Protein AF-A0A497PM17-F1 (afdb_monomer)

Secondary structure (DSSP, 8-state):
--HHHHHHHHHHHHHHHHHHHHHHHHHHHHHHTT--SSS-HHHHHHHHHHHHHHHHHHHHHHHHHHH--

Mean predicted aligned error: 3.29 Å

Foldseek 3Di:
DPVVVLVVQLVVLVVLLVVLVVLLVVLVVQLVVCHPVPDHSVVSVVVNVVSVVVSVVSVVVNVVSVPPD

Radius of gyration: 15.41 Å; Cα contacts (8 Å, |Δi|>4): 41; chains: 1; bounding box: 36×19×40 Å

Nearest PDB structures (foldseek):
  6x94-assembly1_A  TM=8.725E-01  e=3.660E+00  Methanosarcina mazei Go1
  3lsq-assembly1_A  TM=8.811E-01  e=4.160E+00  Trypanosoma brucei
  1cxz-assembly1_B  TM=8.892E-01  e=5.373E+00  Homo sapiens
  6yo0-assembly1_g1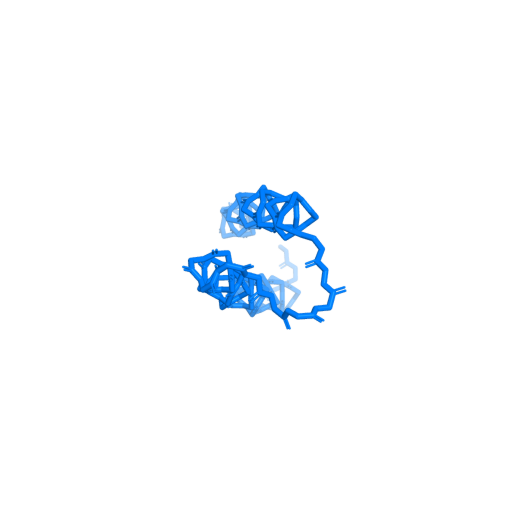  TM=9.023E-01  e=9.560E+00  Tetrahymena thermophila

Sequence (69 aa):
MDLEIKERASNKAFSKILTLERDIRGLSNDIKKGGDGRLSLDLLQACLDSTKAELKTWKYITKLIEANE

Solvent-accessible surface area (backbone atoms only — not comparable to full-atom values): 3840 Å² total; per-residue (Å²): 110,65,64,67,58,50,52,54,48,52,55,49,45,52,56,51,48,55,49,38,57,50,48,45,53,49,43,54,48,28,52,73,68,76,31,77,87,81,57,57,55,68,58,46,49,51,51,37,52,51,44,52,52,50,40,53,51,48,57,48,50,47,52,53,58,71,71,58,111

pLDDT: mean 95.17, std 7.11, range [58.22, 98.81]

Structure (mmCIF, N/CA/C/O backbone):
data_AF-A0A497PM17-F1
#
_entry.id   AF-A0A497PM17-F1
#
loop_
_atom_site.group_PDB
_atom_site.id
_atom_site.type_symbol
_atom_site.label_atom_id
_atom_site.label_alt_id
_atom_site.label_comp_id
_atom_site.label_asym_id
_atom_site.label_entity_id
_atom_site.label_seq_id
_atom_site.pdbx_PDB_ins_code
_atom_site.Cartn_x
_atom_site.Cartn_y
_atom_site.Cartn_z
_atom_site.occupancy
_atom_site.B_iso_or_equiv
_atom_site.auth_seq_id
_atom_site.auth_comp_id
_atom_site.auth_asym_id
_atom_site.auth_atom_id
_atom_site.pdbx_PDB_model_num
ATOM 1 N N . MET A 1 1 ? -16.887 -5.961 20.689 1.00 61.09 1 MET A N 1
ATOM 2 C CA . MET A 1 1 ? -15.720 -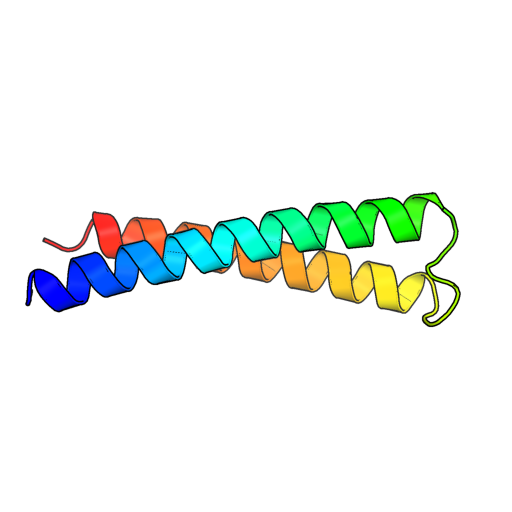6.536 19.979 1.00 61.09 1 MET A CA 1
ATOM 3 C C . MET A 1 1 ? -14.627 -6.855 20.998 1.00 61.09 1 MET A C 1
ATOM 5 O O . MET A 1 1 ? -14.594 -6.183 22.020 1.00 61.09 1 MET A O 1
ATOM 9 N N . ASP A 1 2 ? -13.777 -7.866 20.789 1.00 84.62 2 ASP A N 1
ATOM 10 C CA . ASP A 1 2 ? -12.594 -8.048 21.649 1.00 84.62 2 ASP A CA 1
ATOM 11 C C . ASP A 1 2 ? -11.675 -6.827 21.461 1.00 84.62 2 ASP A C 1
ATOM 13 O O . ASP A 1 2 ? -11.178 -6.582 20.356 1.00 84.62 2 ASP A O 1
ATOM 17 N N . LEU A 1 3 ? -11.543 -6.011 22.513 1.00 88.31 3 LEU A N 1
ATOM 18 C CA . LEU A 1 3 ? -10.807 -4.744 22.485 1.00 88.31 3 LEU A CA 1
ATOM 19 C C . LEU A 1 3 ? -9.347 -4.958 22.071 1.00 88.31 3 LEU A C 1
ATOM 21 O O . LEU A 1 3 ? -8.805 -4.142 21.325 1.00 88.31 3 LEU A O 1
ATOM 25 N N . GLU A 1 4 ? -8.746 -6.085 22.462 1.00 94.06 4 GLU A N 1
ATOM 26 C CA . GLU A 1 4 ? -7.378 -6.431 22.078 1.00 94.06 4 GLU A CA 1
ATOM 27 C C . GLU A 1 4 ? -7.282 -6.671 20.565 1.00 94.06 4 GLU A C 1
ATOM 29 O O . GLU A 1 4 ? -6.359 -6.201 19.894 1.00 94.06 4 GLU A O 1
ATOM 34 N N . ILE A 1 5 ? -8.269 -7.360 19.985 1.00 93.75 5 ILE A N 1
ATOM 35 C CA . ILE A 1 5 ? -8.312 -7.614 18.541 1.00 93.75 5 ILE A CA 1
ATOM 36 C C . ILE A 1 5 ? -8.485 -6.302 17.767 1.00 93.75 5 ILE A C 1
ATOM 38 O O . ILE A 1 5 ? -7.811 -6.119 16.748 1.00 93.75 5 ILE A O 1
ATOM 42 N N . LYS A 1 6 ? -9.335 -5.380 18.245 1.00 93.38 6 LYS A N 1
ATOM 43 C CA . LYS A 1 6 ? -9.515 -4.057 17.620 1.00 93.38 6 LYS A CA 1
ATOM 44 C C . LYS A 1 6 ? -8.211 -3.264 17.629 1.00 93.38 6 LYS A C 1
ATOM 46 O O . LYS A 1 6 ? -7.769 -2.827 16.570 1.00 93.38 6 LYS A O 1
ATOM 51 N N . GLU A 1 7 ? -7.557 -3.149 18.782 1.00 95.44 7 GLU A N 1
ATOM 52 C CA . GLU A 1 7 ? -6.293 -2.416 18.911 1.00 95.44 7 GLU A CA 1
ATOM 53 C C . GLU A 1 7 ? -5.202 -3.007 18.004 1.00 95.44 7 GLU A C 1
ATOM 55 O O . GLU A 1 7 ? -4.519 -2.293 17.263 1.00 95.44 7 GLU A O 1
ATOM 60 N N . ARG A 1 8 ? -5.077 -4.339 17.980 1.00 96.44 8 ARG A N 1
ATOM 61 C CA . ARG A 1 8 ? -4.141 -5.033 17.084 1.00 96.44 8 ARG A CA 1
ATOM 62 C C . ARG A 1 8 ? -4.463 -4.773 15.612 1.00 96.44 8 ARG A C 1
ATOM 64 O O . ARG A 1 8 ? -3.534 -4.624 14.814 1.00 96.44 8 ARG A O 1
ATOM 71 N N . ALA A 1 9 ? -5.739 -4.720 15.236 1.00 96.38 9 ALA A N 1
ATOM 72 C CA . ALA A 1 9 ? -6.159 -4.399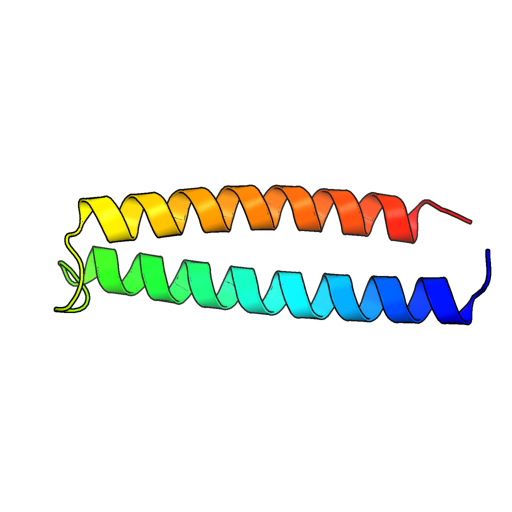 13.875 1.00 96.38 9 ALA A CA 1
ATOM 73 C C . ALA A 1 9 ? -5.815 -2.947 13.500 1.00 96.38 9 ALA A C 1
ATOM 75 O O . ALA A 1 9 ? -5.210 -2.737 12.445 1.00 96.38 9 ALA A O 1
ATOM 76 N N . SER A 1 10 ? -6.103 -1.972 14.370 1.00 96.44 10 SER A N 1
ATOM 77 C CA . SER A 1 10 ? -5.745 -0.560 14.164 1.00 96.44 10 SER A CA 1
ATOM 78 C C . SER A 1 10 ? -4.232 -0.382 14.006 1.00 96.44 10 SER A C 1
ATOM 80 O O . SER A 1 10 ? -3.782 0.225 13.032 1.00 96.44 10 SER A O 1
ATOM 82 N N . ASN A 1 11 ? -3.428 -1.005 14.874 1.00 97.88 11 ASN A N 1
ATOM 83 C CA . ASN A 1 11 ? -1.963 -0.951 14.803 1.00 97.88 11 ASN A CA 1
ATOM 84 C C . ASN A 1 11 ? -1.414 -1.536 13.490 1.00 97.88 11 ASN A C 1
ATOM 86 O O . ASN A 1 11 ? -0.516 -0.964 12.863 1.00 97.88 11 ASN A O 1
ATOM 90 N N . LYS A 1 12 ? -1.976 -2.660 13.027 1.00 97.94 12 LYS A N 1
ATOM 91 C CA . LYS A 1 12 ? -1.602 -3.264 11.738 1.00 97.94 12 LYS A CA 1
ATOM 92 C C . LYS A 1 12 ? -1.977 -2.373 10.558 1.00 97.94 12 LYS A C 1
ATOM 94 O O . LYS A 1 12 ? -1.155 -2.184 9.661 1.00 97.94 12 LYS A O 1
ATOM 99 N N . ALA A 1 13 ? -3.188 -1.819 10.562 1.00 98.25 13 ALA A N 1
ATOM 100 C CA . ALA A 1 13 ? -3.652 -0.933 9.503 1.00 98.25 13 ALA A CA 1
ATOM 101 C C . ALA A 1 13 ? -2.782 0.332 9.419 1.00 98.25 13 ALA A C 1
ATOM 103 O O . ALA A 1 13 ? -2.342 0.705 8.331 1.00 98.25 13 ALA A O 1
ATOM 104 N N . PHE A 1 14 ? -2.442 0.928 10.565 1.00 97.88 14 PHE A N 1
ATOM 105 C CA . PHE A 1 14 ? -1.531 2.068 10.647 1.00 97.88 14 PHE A CA 1
ATOM 106 C C . PHE A 1 14 ? -0.148 1.752 10.057 1.00 97.88 14 PHE A C 1
ATOM 108 O O . PHE A 1 14 ? 0.332 2.462 9.171 1.00 97.88 14 PHE A O 1
ATOM 115 N N . SER A 1 15 ? 0.471 0.644 10.479 1.00 98.56 15 SER A N 1
ATOM 116 C CA . SER A 1 15 ? 1.776 0.208 9.960 1.00 98.56 15 SER A CA 1
ATOM 117 C C . SER A 1 15 ? 1.760 -0.013 8.440 1.00 98.56 15 SER A C 1
ATOM 119 O O . SER A 1 15 ? 2.682 0.399 7.723 1.00 98.56 15 SER A O 1
ATOM 121 N N . LYS A 1 16 ? 0.684 -0.619 7.924 1.00 98.56 16 LYS A N 1
ATOM 122 C CA . LYS A 1 16 ? 0.519 -0.869 6.492 1.00 98.56 16 LYS A CA 1
ATOM 123 C C . LYS A 1 16 ? 0.374 0.429 5.699 1.00 98.56 16 LYS A C 1
ATOM 125 O O . LYS A 1 16 ? 1.044 0.575 4.679 1.00 98.56 16 LYS A O 1
ATOM 130 N N . ILE A 1 17 ? -0.419 1.386 6.186 1.00 98.69 17 ILE A N 1
ATOM 131 C CA . ILE A 1 17 ? -0.559 2.717 5.576 1.00 98.69 17 ILE A CA 1
ATOM 132 C C . ILE A 1 17 ? 0.798 3.423 5.490 1.00 98.69 17 ILE A C 1
ATOM 134 O O . ILE A 1 17 ? 1.166 3.881 4.409 1.00 98.69 17 ILE A O 1
ATOM 138 N N . LEU A 1 18 ? 1.577 3.449 6.579 1.00 98.62 18 LEU A N 1
AT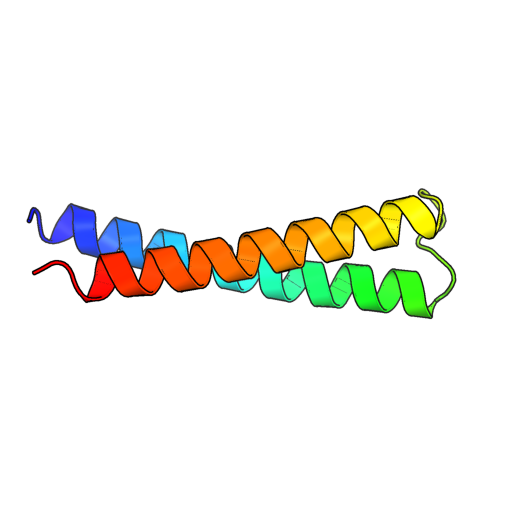OM 139 C CA . LEU A 1 18 ? 2.900 4.086 6.580 1.00 98.62 18 LEU A CA 1
ATOM 140 C C . LEU A 1 18 ? 3.855 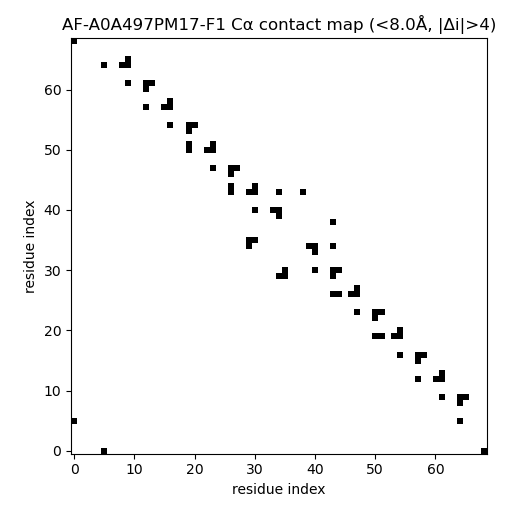3.464 5.557 1.00 98.62 18 LEU A C 1
ATOM 142 O O . LEU A 1 18 ? 4.600 4.177 4.878 1.00 98.62 18 LEU A O 1
ATOM 146 N N . THR A 1 19 ? 3.818 2.137 5.430 1.00 98.69 19 THR A N 1
ATOM 147 C CA . THR A 1 19 ? 4.638 1.405 4.460 1.00 98.69 19 THR A CA 1
ATOM 148 C C . THR A 1 19 ? 4.229 1.757 3.032 1.00 98.69 19 THR A C 1
ATOM 150 O O . THR A 1 19 ? 5.081 2.131 2.232 1.00 98.69 19 THR A O 1
ATOM 153 N N . LEU A 1 20 ? 2.930 1.741 2.726 1.00 98.81 20 LEU A N 1
ATOM 154 C CA . LEU A 1 20 ? 2.414 2.098 1.401 1.00 98.81 20 LEU A CA 1
ATOM 155 C C . LEU A 1 20 ? 2.742 3.550 1.029 1.00 98.81 20 LEU A C 1
ATOM 157 O O . LEU A 1 20 ? 3.128 3.829 -0.103 1.00 98.81 20 LEU A O 1
ATOM 161 N N . GLU A 1 21 ? 2.648 4.487 1.974 1.00 98.69 21 GLU A N 1
ATOM 162 C CA . GLU A 1 21 ? 3.020 5.884 1.733 1.00 98.69 21 GLU A CA 1
ATOM 163 C C . GLU A 1 21 ? 4.524 6.049 1.475 1.00 98.69 21 GLU A C 1
ATOM 165 O O . GLU A 1 21 ? 4.918 6.846 0.618 1.00 98.69 21 GLU A O 1
ATOM 170 N N . ARG A 1 22 ? 5.377 5.288 2.175 1.00 98.75 22 ARG A N 1
ATOM 171 C CA . ARG A 1 22 ? 6.818 5.221 1.883 1.00 98.75 22 ARG A CA 1
ATOM 172 C C . ARG A 1 22 ? 7.069 4.671 0.480 1.00 98.75 22 ARG A C 1
ATOM 174 O O . ARG A 1 22 ? 7.849 5.267 -0.260 1.00 98.75 22 ARG A O 1
ATOM 181 N N . ASP A 1 23 ? 6.401 3.584 0.118 1.00 98.56 23 ASP A N 1
ATOM 182 C CA . ASP A 1 23 ? 6.598 2.899 -1.161 1.00 98.56 23 ASP A CA 1
ATOM 183 C C . ASP A 1 23 ? 6.148 3.779 -2.334 1.00 98.56 23 ASP A C 1
ATOM 185 O O . ASP A 1 23 ? 6.881 3.928 -3.308 1.00 98.56 23 ASP A O 1
ATOM 189 N N . ILE A 1 24 ? 5.015 4.479 -2.201 1.00 98.81 24 ILE A N 1
ATOM 190 C CA . ILE A 1 24 ? 4.553 5.481 -3.176 1.00 98.81 24 ILE A CA 1
ATOM 191 C C . ILE A 1 24 ? 5.601 6.573 -3.385 1.00 98.81 24 ILE A C 1
ATOM 193 O O . ILE A 1 24 ? 5.850 6.963 -4.528 1.00 98.81 24 ILE A O 1
ATOM 197 N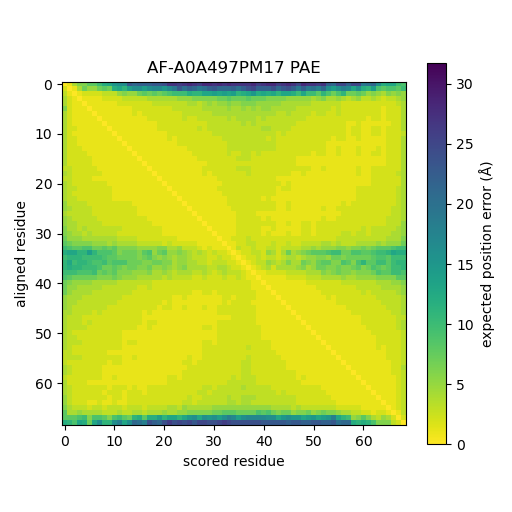 N . ARG A 1 25 ? 6.221 7.081 -2.310 1.00 98.56 25 ARG A N 1
ATOM 198 C CA . ARG A 1 25 ? 7.291 8.086 -2.425 1.00 98.56 25 ARG A CA 1
ATOM 199 C C . ARG A 1 25 ? 8.513 7.523 -3.150 1.00 98.56 25 ARG A C 1
ATOM 201 O O . ARG A 1 25 ? 9.060 8.222 -3.997 1.00 98.56 25 ARG A O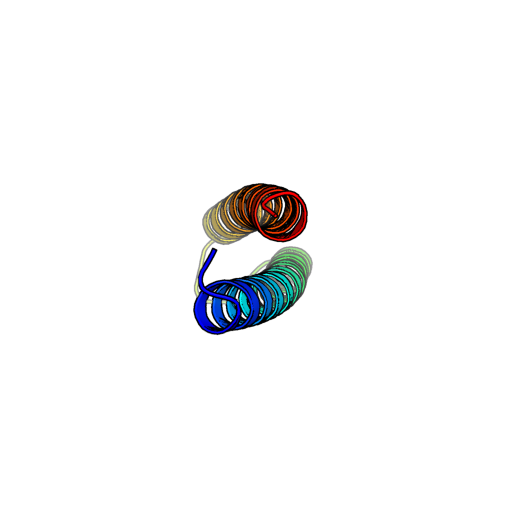 1
ATOM 208 N N . GLY A 1 26 ? 8.913 6.290 -2.839 1.00 98.06 26 GLY A N 1
ATOM 209 C CA . GLY A 1 26 ? 10.015 5.591 -3.508 1.00 98.06 26 GLY A CA 1
ATOM 210 C C . GLY A 1 26 ? 9.766 5.444 -5.007 1.00 98.06 26 GLY A C 1
ATOM 211 O O . GLY A 1 26 ? 10.478 6.045 -5.804 1.00 98.06 26 GLY A O 1
ATOM 212 N N . LEU A 1 27 ? 8.668 4.781 -5.372 1.00 98.19 27 LEU A N 1
ATOM 213 C CA . LEU A 1 27 ? 8.269 4.556 -6.764 1.00 98.19 27 LEU A CA 1
ATOM 214 C C . LEU A 1 27 ? 8.127 5.866 -7.546 1.00 98.19 27 LEU A C 1
ATOM 216 O O . LEU A 1 27 ? 8.606 5.982 -8.670 1.00 98.19 27 LEU A O 1
ATOM 220 N N . SER A 1 28 ? 7.524 6.893 -6.937 1.00 97.81 28 SER A N 1
ATOM 221 C CA . SER A 1 28 ? 7.408 8.211 -7.573 1.00 97.81 28 SER A CA 1
ATOM 222 C C . SER A 1 28 ? 8.774 8.849 -7.836 1.00 97.81 28 SER A C 1
ATOM 224 O O . SER A 1 28 ? 8.939 9.544 -8.835 1.00 97.81 28 SER A O 1
ATOM 226 N N . ASN A 1 29 ? 9.748 8.652 -6.946 1.00 97.75 29 ASN A N 1
ATOM 227 C CA . ASN A 1 29 ? 11.101 9.164 -7.134 1.00 97.75 29 ASN A CA 1
ATOM 228 C C . ASN A 1 29 ? 11.864 8.376 -8.201 1.00 97.75 29 ASN A C 1
ATOM 230 O O . ASN A 1 29 ? 12.576 8.993 -8.987 1.00 97.75 29 ASN A O 1
ATOM 234 N N . ASP A 1 30 ? 11.697 7.058 -8.255 1.00 96.94 30 ASP A N 1
ATOM 235 C CA . ASP A 1 30 ? 12.344 6.213 -9.262 1.00 96.94 30 ASP A CA 1
ATOM 236 C C . ASP A 1 30 ? 11.831 6.552 -10.665 1.00 96.94 30 ASP A C 1
ATOM 238 O O . ASP A 1 30 ? 12.621 6.791 -11.576 1.00 96.94 30 ASP A O 1
ATOM 242 N N . ILE A 1 31 ? 10.514 6.727 -10.822 1.00 97.06 31 ILE A N 1
ATOM 243 C CA . ILE A 1 31 ? 9.909 7.192 -12.081 1.00 97.06 31 ILE A CA 1
ATOM 244 C C . ILE A 1 31 ? 10.458 8.571 -12.472 1.00 97.06 31 ILE A C 1
ATOM 246 O O . ILE A 1 31 ? 10.871 8.770 -13.613 1.00 97.06 31 ILE A O 1
ATOM 250 N N . LYS A 1 32 ? 10.533 9.521 -11.527 1.00 96.06 32 LYS A N 1
ATOM 251 C CA . LYS A 1 32 ? 11.093 10.864 -11.780 1.00 96.06 32 LYS A CA 1
ATOM 252 C C . LYS A 1 32 ? 12.559 10.837 -12.215 1.00 96.06 32 LYS A C 1
ATOM 254 O O . LYS A 1 32 ? 12.981 11.727 -12.945 1.00 96.06 32 LYS A O 1
ATOM 259 N N . LYS A 1 33 ? 13.332 9.849 -11.762 1.00 95.81 33 LYS A N 1
ATOM 260 C CA . LYS A 1 33 ? 14.740 9.661 -12.138 1.00 95.81 33 LYS A CA 1
ATOM 261 C C . LYS A 1 33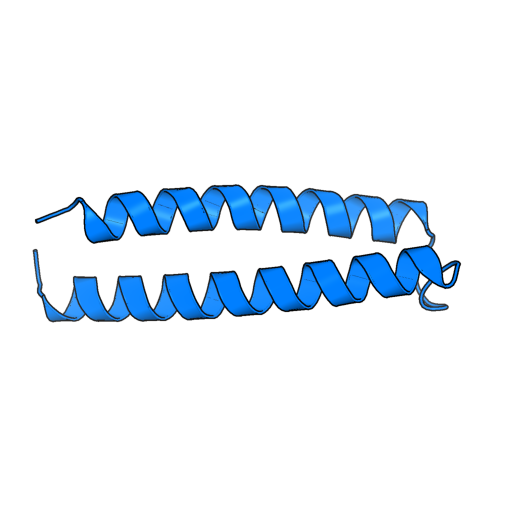 ? 14.920 8.963 -13.490 1.00 95.81 33 LYS A C 1
ATOM 263 O O . LYS A 1 33 ? 16.055 8.799 -13.923 1.00 95.81 33 LYS A O 1
ATOM 268 N N . GLY A 1 34 ? 13.834 8.576 -14.161 1.00 93.31 34 GLY A N 1
ATOM 269 C CA . GLY A 1 34 ? 13.885 7.832 -15.421 1.00 93.31 34 GLY A CA 1
ATOM 270 C C . GLY A 1 34 ? 13.989 6.316 -15.240 1.00 93.31 34 GLY A C 1
ATOM 271 O O . GLY A 1 34 ? 14.252 5.613 -16.212 1.00 93.31 34 GLY A O 1
ATOM 272 N N . GLY A 1 35 ? 13.757 5.808 -14.027 1.00 91.94 35 GLY A N 1
ATOM 273 C CA . GLY A 1 35 ? 13.766 4.387 -13.691 1.00 91.94 35 GLY A CA 1
ATOM 274 C C . GLY A 1 35 ? 14.649 4.061 -12.486 1.00 91.94 35 GLY A C 1
ATOM 275 O O . GLY A 1 35 ? 15.399 4.899 -11.987 1.00 91.94 35 GLY A O 1
ATOM 276 N N . ASP A 1 36 ? 14.572 2.811 -12.034 1.00 90.19 36 ASP A N 1
ATOM 277 C CA . ASP A 1 36 ? 15.393 2.253 -10.948 1.00 90.19 36 ASP A CA 1
ATOM 278 C C . ASP A 1 36 ? 16.584 1.416 -11.468 1.00 90.19 36 ASP A C 1
ATOM 280 O O . ASP A 1 36 ? 17.339 0.835 -10.688 1.00 90.19 36 ASP A O 1
ATOM 284 N N . GLY A 1 37 ? 16.742 1.333 -12.794 1.00 89.25 37 GLY A N 1
ATOM 285 C CA . GLY A 1 37 ? 17.758 0.519 -13.466 1.00 89.25 37 GLY A CA 1
ATOM 286 C C . GLY A 1 37 ? 17.468 -0.987 -13.476 1.00 89.25 37 GLY A C 1
ATOM 287 O O . GLY A 1 37 ? 18.320 -1.756 -13.916 1.00 89.25 37 GLY A O 1
ATOM 288 N N . ARG A 1 38 ? 16.295 -1.426 -12.998 1.00 91.88 38 ARG A N 1
ATOM 289 C CA . ARG A 1 38 ? 15.906 -2.844 -12.898 1.00 91.88 38 ARG A CA 1
ATOM 290 C C . ARG A 1 38 ? 14.608 -3.129 -13.647 1.00 91.88 38 ARG A C 1
ATOM 292 O O . ARG A 1 38 ? 14.507 -4.153 -14.316 1.00 91.88 38 ARG A O 1
ATOM 299 N N . LEU A 1 39 ? 13.631 -2.233 -13.537 1.00 92.62 39 LEU A N 1
ATOM 300 C CA . LEU A 1 39 ? 12.318 -2.326 -14.163 1.00 92.62 39 LEU A CA 1
ATOM 301 C C . LEU A 1 39 ? 12.138 -1.233 -15.219 1.00 92.62 39 LEU A C 1
ATOM 303 O O . LEU A 1 39 ? 12.689 -0.136 -15.126 1.00 92.62 39 LEU A O 1
ATOM 307 N N . SER A 1 40 ? 11.314 -1.524 -16.225 1.00 95.31 40 SER A N 1
ATOM 308 C CA . SER A 1 40 ? 10.841 -0.503 -17.164 1.00 95.31 40 SER A CA 1
ATOM 309 C C . SER A 1 40 ? 9.974 0.535 -16.445 1.00 95.31 40 SER A C 1
ATOM 311 O O . SER A 1 40 ? 9.251 0.185 -15.509 1.00 95.31 40 SER A O 1
ATOM 313 N N . LEU A 1 41 ? 9.950 1.769 -16.954 1.00 96.44 41 LEU A N 1
ATOM 314 C CA . LEU A 1 41 ? 9.088 2.841 -16.442 1.00 96.44 41 LEU A CA 1
ATOM 315 C C . LEU A 1 41 ? 7.606 2.447 -16.374 1.00 96.44 41 LEU A C 1
ATOM 317 O O . LEU A 1 41 ? 6.955 2.746 -15.378 1.00 96.44 41 LEU A O 1
ATOM 321 N N . ASP A 1 42 ? 7.097 1.715 -17.368 1.00 96.88 42 ASP A N 1
ATOM 322 C CA . ASP A 1 42 ? 5.697 1.268 -17.391 1.00 96.88 42 ASP A CA 1
ATOM 323 C C . ASP A 1 42 ? 5.370 0.324 -16.226 1.00 96.88 42 ASP A C 1
ATOM 325 O O . ASP A 1 42 ? 4.326 0.445 -15.586 1.00 96.88 42 ASP A O 1
ATOM 329 N N . LEU A 1 43 ? 6.293 -0.585 -15.893 1.00 97.31 43 LEU A N 1
ATOM 330 C CA . LEU A 1 43 ? 6.156 -1.470 -14.732 1.00 97.31 43 LEU A CA 1
ATOM 331 C C . LEU A 1 43 ? 6.220 -0.687 -13.419 1.00 97.31 43 LEU A C 1
ATOM 333 O O . LEU A 1 43 ? 5.407 -0.933 -12.531 1.00 97.31 43 LEU A O 1
ATOM 337 N N . LEU A 1 44 ? 7.131 0.285 -13.298 1.00 97.81 44 LEU A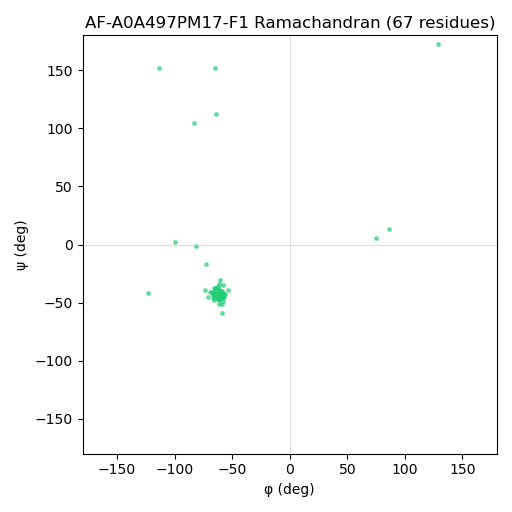 N 1
ATOM 338 C CA . LEU A 1 44 ? 7.191 1.155 -12.118 1.00 97.81 44 LEU A CA 1
ATOM 339 C C . LEU A 1 44 ? 5.896 1.960 -11.950 1.00 97.81 44 LEU A C 1
ATOM 341 O O . LEU A 1 44 ? 5.394 2.089 -10.832 1.00 97.81 44 LEU A O 1
ATOM 345 N N . GLN A 1 45 ? 5.323 2.452 -13.050 1.00 98.06 45 GLN A N 1
ATOM 346 C CA . GLN A 1 45 ? 4.046 3.158 -13.057 1.00 98.06 45 GLN A CA 1
ATOM 347 C C . GLN A 1 45 ? 2.892 2.236 -12.636 1.00 98.06 45 GLN A C 1
ATOM 349 O O . GLN A 1 45 ? 2.110 2.600 -11.758 1.00 98.06 45 GLN A O 1
ATOM 354 N N . ALA A 1 46 ? 2.837 1.008 -13.160 1.00 98.25 46 ALA A N 1
ATOM 355 C CA . ALA A 1 46 ? 1.853 0.010 -12.743 1.00 98.25 46 ALA A CA 1
ATOM 356 C C . ALA A 1 46 ? 1.969 -0.329 -11.244 1.00 98.25 46 ALA A C 1
ATOM 358 O O . ALA A 1 46 ? 0.961 -0.408 -10.536 1.00 98.25 46 ALA A O 1
ATOM 359 N N . CYS A 1 47 ? 3.195 -0.469 -10.726 1.00 97.94 47 CYS A N 1
ATOM 360 C CA . CYS A 1 47 ? 3.443 -0.648 -9.297 1.00 97.94 47 CYS A CA 1
ATOM 361 C C . CYS A 1 47 ? 2.957 0.556 -8.482 1.00 97.94 47 CYS A C 1
ATOM 363 O O . CYS A 1 47 ? 2.309 0.372 -7.448 1.00 97.94 47 CYS A O 1
ATOM 365 N N . LEU A 1 48 ? 3.232 1.782 -8.937 1.00 98.50 48 LEU A N 1
ATOM 366 C CA . LEU A 1 48 ? 2.794 3.006 -8.266 1.00 98.50 48 LEU A CA 1
ATOM 367 C C . LEU A 1 48 ? 1.267 3.076 -8.178 1.00 98.50 48 LEU A C 1
ATOM 369 O O . LEU A 1 48 ? 0.724 3.371 -7.110 1.00 98.50 48 LEU A O 1
ATOM 373 N N . ASP A 1 49 ? 0.575 2.785 -9.274 1.00 98.56 49 ASP A N 1
ATOM 374 C CA . ASP A 1 49 ? -0.883 2.871 -9.336 1.00 98.56 49 ASP A CA 1
ATOM 375 C C . ASP A 1 49 ? -1.557 1.784 -8.495 1.00 98.56 49 ASP A C 1
ATOM 377 O O . ASP A 1 49 ? -2.477 2.083 -7.728 1.00 98.56 49 ASP A O 1
ATOM 381 N N . SER A 1 50 ? -1.028 0.558 -8.526 1.00 98.56 50 SER A N 1
ATOM 382 C CA . SER A 1 50 ? -1.462 -0.521 -7.631 1.00 98.56 50 SER A CA 1
ATOM 383 C C . SER A 1 50 ? -1.260 -0.151 -6.155 1.00 98.56 50 SER A C 1
ATOM 385 O O . SER A 1 50 ? -2.179 -0.264 -5.343 1.00 98.56 50 SER A O 1
ATOM 387 N N . THR A 1 51 ? -0.098 0.411 -5.803 1.00 98.69 51 THR A N 1
ATOM 388 C CA . THR A 1 51 ? 0.209 0.818 -4.419 1.00 98.69 51 THR A CA 1
ATOM 389 C C . THR A 1 51 ? -0.717 1.941 -3.935 1.00 98.69 51 THR A C 1
ATOM 391 O O . THR A 1 51 ? -1.159 1.937 -2.785 1.00 98.69 51 THR A O 1
ATOM 394 N N . LYS A 1 52 ? -1.073 2.896 -4.807 1.00 98.81 52 LYS A N 1
ATOM 395 C CA . LYS A 1 52 ? -2.062 3.946 -4.500 1.00 98.81 52 LYS A CA 1
ATOM 396 C C . LYS A 1 52 ? -3.467 3.379 -4.294 1.00 98.81 52 LYS A C 1
ATOM 398 O O . LYS A 1 52 ? -4.169 3.832 -3.387 1.00 98.81 52 LYS A O 1
ATOM 403 N N . ALA A 1 53 ? -3.882 2.418 -5.120 1.00 98.75 53 ALA A N 1
ATOM 404 C CA . ALA A 1 53 ? -5.168 1.745 -4.965 1.00 98.75 53 ALA A CA 1
ATOM 405 C C . ALA A 1 53 ? -5.233 1.000 -3.624 1.00 98.75 53 ALA A C 1
ATOM 407 O O . ALA A 1 53 ? -6.177 1.193 -2.858 1.00 98.75 53 ALA A O 1
ATOM 408 N N . GLU A 1 54 ? -4.179 0.258 -3.288 1.00 98.69 54 GLU A N 1
ATOM 409 C CA . GLU A 1 54 ? -4.038 -0.442 -2.011 1.00 98.69 54 GLU A CA 1
ATOM 410 C C . GLU A 1 54 ? -4.086 0.534 -0.824 1.00 98.69 54 GLU A C 1
ATOM 412 O O . GLU A 1 54 ? -4.821 0.312 0.138 1.00 98.69 54 GLU A O 1
ATOM 417 N N . LEU A 1 55 ? -3.393 1.679 -0.903 1.00 98.75 55 LEU A N 1
ATOM 418 C CA . LEU A 1 55 ? -3.460 2.721 0.130 1.00 98.75 55 LEU A CA 1
ATOM 419 C C . LEU A 1 55 ? -4.892 3.230 0.341 1.00 98.75 55 LEU A C 1
ATOM 421 O O . LEU A 1 55 ? -5.310 3.445 1.480 1.00 98.75 55 LEU A O 1
ATOM 425 N N . LYS A 1 56 ? -5.654 3.425 -0.740 1.00 98.69 56 LYS A N 1
ATOM 426 C CA . LYS A 1 56 ? -7.059 3.846 -0.657 1.00 98.69 56 LYS A CA 1
ATOM 427 C C . LYS A 1 56 ? -7.911 2.785 0.043 1.00 98.69 56 LYS A C 1
ATOM 429 O O . LYS A 1 56 ? -8.713 3.141 0.908 1.00 98.69 56 LYS A O 1
ATOM 434 N N . THR A 1 57 ? -7.703 1.511 -0.279 1.00 98.62 57 THR A N 1
ATOM 435 C CA . THR A 1 57 ? -8.373 0.382 0.380 1.00 98.62 57 THR A CA 1
ATOM 436 C C . THR A 1 57 ? -8.042 0.331 1.870 1.00 98.62 57 THR A C 1
ATOM 438 O O . THR A 1 57 ? -8.955 0.287 2.690 1.00 98.62 57 THR A O 1
ATOM 441 N N . TRP A 1 58 ? -6.769 0.442 2.259 1.00 98.50 58 TRP A N 1
ATOM 442 C CA . TRP A 1 58 ? -6.382 0.437 3.676 1.00 98.50 58 TRP A CA 1
ATOM 443 C C . TRP A 1 58 ? -6.915 1.641 4.447 1.00 98.50 58 TRP A C 1
ATOM 445 O O . TRP A 1 58 ? -7.379 1.475 5.570 1.00 98.50 58 TRP A O 1
ATOM 455 N N . LYS A 1 59 ? -6.952 2.835 3.840 1.00 98.19 59 LYS A N 1
ATOM 456 C CA . LYS A 1 59 ? -7.603 4.010 4.447 1.00 98.19 59 LYS A CA 1
ATOM 457 C C . LYS A 1 59 ? -9.099 3.782 4.681 1.00 98.19 59 LYS A C 1
ATOM 459 O O . LYS A 1 59 ? -9.640 4.285 5.662 1.00 98.19 59 LYS A O 1
ATOM 464 N N . TYR A 1 60 ? -9.770 3.036 3.805 1.00 98.25 60 TYR A N 1
ATOM 465 C CA . TYR A 1 60 ? -11.160 2.633 4.014 1.00 98.25 60 TYR A CA 1
ATOM 466 C C . TYR A 1 60 ? -11.291 1.587 5.132 1.00 98.25 60 TYR A C 1
ATOM 468 O O . TYR A 1 60 ? -12.115 1.768 6.024 1.00 98.25 60 TYR A O 1
ATOM 476 N N . ILE A 1 61 ? -10.431 0.564 5.154 1.00 97.88 61 ILE A N 1
ATOM 477 C CA . ILE A 1 61 ? -10.391 -0.452 6.220 1.00 97.88 61 ILE A CA 1
ATOM 478 C C . ILE A 1 61 ? -10.167 0.194 7.592 1.00 97.88 61 ILE A C 1
ATOM 480 O O . ILE A 1 61 ? -10.887 -0.129 8.528 1.00 97.88 61 ILE A O 1
ATOM 484 N N . THR A 1 62 ? -9.235 1.144 7.722 1.00 97.31 62 THR A N 1
ATOM 485 C CA . THR A 1 62 ? -9.019 1.872 8.982 1.00 97.31 62 THR A CA 1
ATOM 486 C C . THR A 1 62 ? -10.294 2.564 9.449 1.00 97.31 62 THR A C 1
ATOM 488 O O . THR A 1 62 ? -10.661 2.424 10.607 1.00 97.31 62 THR A O 1
ATOM 491 N N . LYS A 1 63 ? -11.024 3.246 8.554 1.00 96.75 63 LYS A N 1
ATOM 492 C CA . LYS A 1 63 ? -12.307 3.871 8.918 1.00 96.75 63 LYS A CA 1
ATOM 493 C C . LYS A 1 63 ? -13.319 2.850 9.436 1.00 96.75 63 LYS A C 1
ATOM 495 O O . LYS A 1 63 ? -14.020 3.151 10.393 1.00 96.75 63 LYS A O 1
ATOM 500 N N . LEU A 1 64 ? -13.385 1.667 8.822 1.00 96.31 64 LEU A N 1
ATOM 501 C CA . LEU A 1 64 ? -14.259 0.589 9.285 1.00 96.31 64 LEU A CA 1
ATOM 502 C C . LEU A 1 64 ? -13.842 0.064 10.661 1.00 96.31 64 LEU A C 1
ATOM 504 O O . LEU A 1 64 ? -14.708 -0.135 11.498 1.00 96.31 64 LEU A O 1
ATOM 508 N N . ILE A 1 65 ? -12.541 -0.133 10.907 1.00 94.50 65 ILE A N 1
ATOM 509 C CA . ILE A 1 65 ? -12.031 -0.586 12.210 1.00 94.50 65 ILE A CA 1
ATOM 510 C C . ILE A 1 65 ? -12.398 0.420 13.304 1.00 94.50 65 ILE A C 1
ATOM 512 O O . ILE A 1 65 ? -12.912 0.022 14.346 1.00 94.50 65 ILE A O 1
ATOM 516 N N . GLU A 1 66 ? -12.173 1.713 13.061 1.00 91.00 66 GLU A N 1
ATOM 517 C CA . GLU A 1 66 ? -12.451 2.758 14.051 1.00 91.00 66 GLU A CA 1
ATOM 518 C C . GLU A 1 66 ? -13.954 2.910 14.325 1.00 91.00 66 GLU A C 1
ATOM 520 O O . GLU A 1 66 ? -14.346 3.024 15.485 1.00 91.00 66 GLU A O 1
ATOM 525 N N . ALA A 1 67 ? -14.788 2.837 13.280 1.00 91.62 67 ALA A N 1
ATOM 526 C CA . ALA A 1 67 ? -16.244 2.955 13.380 1.00 91.62 67 ALA A CA 1
ATOM 527 C C . ALA A 1 67 ? -16.940 1.731 14.001 1.00 91.62 67 ALA A C 1
ATOM 529 O O . ALA A 1 67 ? -18.102 1.835 14.386 1.00 91.62 67 ALA A O 1
ATOM 530 N N . ASN A 1 68 ? -16.273 0.575 14.072 1.00 79.31 68 ASN A N 1
ATOM 531 C CA . ASN A 1 68 ? -16.843 -0.628 14.673 1.00 79.31 68 ASN A CA 1
ATOM 532 C C . ASN A 1 68 ? -16.659 -0.574 16.201 1.00 79.31 68 ASN A C 1
ATOM 534 O O . ASN A 1 68 ? -15.535 -0.742 16.686 1.00 79.31 68 ASN A O 1
ATOM 538 N N . GLU A 1 69 ? -17.731 -0.294 16.948 1.00 58.22 69 GLU A N 1
ATOM 539 C CA . GLU A 1 69 ? -17.784 -0.345 18.425 1.00 58.22 69 GLU A CA 1
ATOM 540 C C . GLU A 1 69 ? -17.854 -1.792 18.961 1.00 58.22 69 GLU A C 1
ATOM 542 O O . GLU A 1 69 ? -18.684 -2.599 18.482 1.00 58.22 69 GLU A O 1
#